Protein AF-A0A6I3BPH3-F1 (afdb_monomer_lite)

Structure (mmCIF, N/CA/C/O backbone):
data_AF-A0A6I3BPH3-F1
#
_entry.id   AF-A0A6I3BPH3-F1
#
loop_
_atom_site.group_PDB
_atom_site.id
_atom_site.type_symbol
_atom_site.label_atom_id
_atom_site.label_alt_id
_atom_site.label_comp_id
_atom_site.label_asym_id
_atom_site.label_entity_id
_atom_site.label_seq_id
_atom_site.pdbx_PDB_ins_code
_atom_site.Cartn_x
_atom_site.Cartn_y
_atom_site.Cartn_z
_atom_site.occupancy
_atom_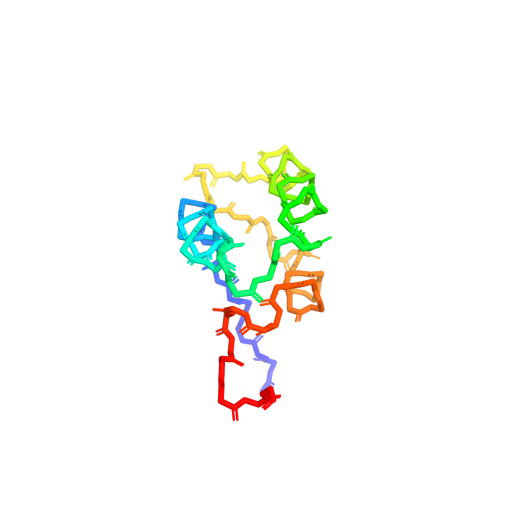site.B_iso_or_equiv
_atom_site.auth_seq_id
_atom_site.auth_comp_id
_atom_site.auth_asym_id
_atom_site.auth_atom_id
_atom_site.pdbx_PDB_model_num
ATOM 1 N N . MET A 1 1 ? 21.816 -17.097 -4.083 1.00 37.41 1 MET A N 1
ATOM 2 C CA . MET A 1 1 ? 20.693 -16.754 -4.974 1.00 37.41 1 MET A CA 1
ATOM 3 C C . MET A 1 1 ? 20.221 -15.389 -4.528 1.00 37.41 1 MET A C 1
ATOM 5 O O . MET A 1 1 ? 19.902 -15.255 -3.356 1.00 37.41 1 MET A O 1
ATOM 9 N N . GLN A 1 2 ? 20.326 -14.368 -5.377 1.00 43.81 2 GLN A N 1
ATOM 10 C CA . GLN A 1 2 ? 19.657 -13.099 -5.085 1.00 43.81 2 GLN A CA 1
ATOM 11 C C . GLN A 1 2 ? 18.150 -13.360 -5.220 1.00 43.81 2 GLN A C 1
ATOM 13 O O . GLN A 1 2 ? 17.781 -14.049 -6.174 1.00 43.81 2 GLN A O 1
ATOM 18 N N . PRO A 1 3 ? 17.304 -12.930 -4.269 1.00 48.97 3 PRO A N 1
ATOM 19 C CA . PRO A 1 3 ? 15.864 -13.027 -4.452 1.00 48.97 3 PRO A CA 1
ATOM 20 C C . PRO A 1 3 ? 15.496 -12.231 -5.708 1.00 48.97 3 PRO A C 1
ATOM 22 O O . PRO A 1 3 ? 15.970 -11.109 -5.892 1.00 48.97 3 PRO A O 1
ATOM 25 N N .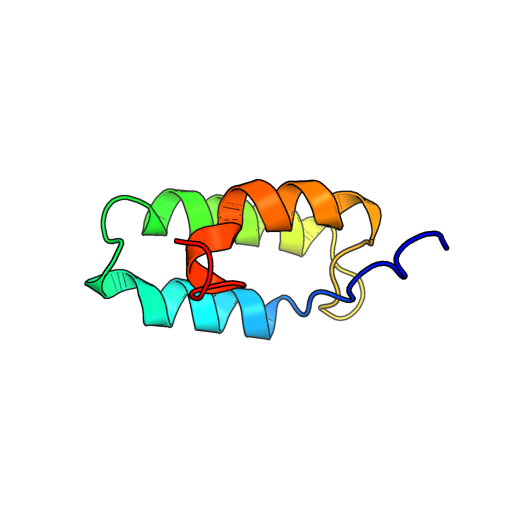 GLU A 1 4 ? 14.723 -12.832 -6.610 1.00 53.47 4 GLU A N 1
ATOM 26 C CA . GLU A 1 4 ? 14.136 -12.074 -7.713 1.00 53.47 4 GLU A CA 1
ATOM 27 C C . GLU A 1 4 ? 13.260 -10.966 -7.109 1.00 53.47 4 GLU A C 1
ATOM 29 O O . GLU A 1 4 ? 12.517 -11.248 -6.163 1.00 53.47 4 GLU A O 1
ATOM 34 N N . PRO A 1 5 ? 13.346 -9.716 -7.599 1.00 58.28 5 PRO A N 1
ATOM 35 C CA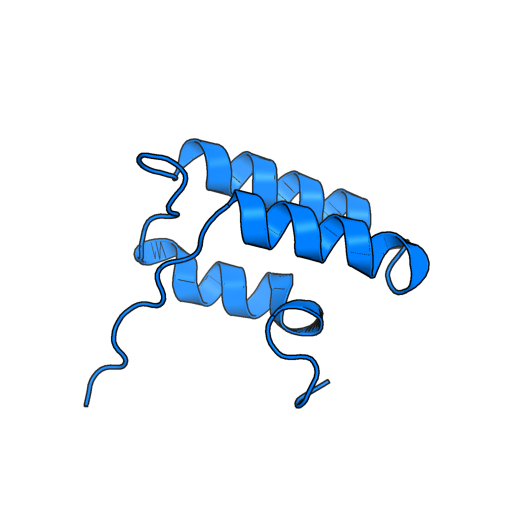 . PRO A 1 5 ? 12.501 -8.647 -7.089 1.00 58.28 5 PRO A CA 1
ATOM 36 C C . PRO A 1 5 ? 11.033 -9.037 -7.268 1.00 58.28 5 PRO A C 1
ATOM 38 O O . PRO A 1 5 ? 10.619 -9.433 -8.365 1.00 58.28 5 PRO A O 1
ATOM 41 N N . ARG A 1 6 ? 10.238 -8.953 -6.193 1.00 69.06 6 ARG A N 1
ATOM 42 C CA . ARG A 1 6 ? 8.798 -9.173 -6.315 1.00 69.06 6 ARG A CA 1
ATOM 43 C C . ARG A 1 6 ? 8.223 -8.028 -7.137 1.00 69.06 6 ARG A C 1
ATOM 45 O O . ARG A 1 6 ? 8.489 -6.855 -6.892 1.00 69.06 6 ARG A O 1
ATOM 52 N N . HIS A 1 7 ? 7.445 -8.389 -8.148 1.00 84.31 7 HIS A N 1
ATOM 53 C CA . HIS A 1 7 ? 6.703 -7.417 -8.933 1.00 84.31 7 HIS A CA 1
ATOM 54 C C . HIS A 1 7 ? 5.425 -7.097 -8.167 1.00 84.31 7 HIS A C 1
ATOM 56 O O . HIS A 1 7 ? 4.507 -7.916 -8.112 1.00 84.31 7 HIS A O 1
ATOM 62 N N . TRP A 1 8 ? 5.391 -5.927 -7.539 1.00 92.50 8 TRP A N 1
ATOM 63 C CA . TRP A 1 8 ? 4.245 -5.482 -6.760 1.00 92.50 8 TRP A CA 1
ATOM 64 C C . TRP A 1 8 ? 3.255 -4.741 -7.652 1.00 92.50 8 TRP A C 1
ATOM 66 O O . TRP A 1 8 ? 3.578 -3.695 -8.216 1.00 92.50 8 TRP A O 1
ATOM 76 N N . ASP A 1 9 ? 2.047 -5.286 -7.776 1.00 94.88 9 ASP A N 1
ATOM 77 C CA . ASP A 1 9 ? 0.940 -4.632 -8.469 1.00 94.88 9 ASP A CA 1
ATOM 78 C C . ASP A 1 9 ? 0.218 -3.687 -7.501 1.00 94.88 9 ASP A C 1
ATOM 80 O O . ASP A 1 9 ? -0.274 -4.098 -6.445 1.00 94.88 9 ASP A O 1
ATOM 84 N N . LEU A 1 10 ? 0.144 -2.410 -7.870 1.00 95.00 10 LEU A N 1
ATOM 85 C CA . LEU A 1 10 ? -0.457 -1.378 -7.037 1.00 95.00 10 LEU A CA 1
ATOM 86 C C . LEU A 1 10 ? -1.949 -1.627 -6.793 1.00 95.00 10 LEU A C 1
ATOM 88 O O . LEU A 1 10 ? -2.426 -1.368 -5.695 1.00 95.00 10 LEU A O 1
ATOM 92 N N . LYS A 1 11 ? -2.688 -2.179 -7.764 1.00 95.56 11 LYS A N 1
ATOM 93 C CA . LYS A 1 11 ? -4.109 -2.509 -7.576 1.00 95.56 11 LYS A CA 1
ATOM 94 C C . LYS A 1 11 ? -4.287 -3.607 -6.539 1.00 95.56 11 LYS A C 1
ATOM 96 O O . LYS A 1 11 ? -5.237 -3.550 -5.764 1.00 95.56 11 LYS A O 1
ATOM 101 N N . VAL A 1 12 ? -3.384 -4.588 -6.524 1.00 95.25 12 VAL A N 1
ATOM 102 C CA . VAL A 1 12 ? -3.395 -5.660 -5.521 1.00 95.25 12 VAL A CA 1
ATOM 103 C C . VAL A 1 12 ? -3.094 -5.086 -4.140 1.00 95.25 12 VAL A C 1
ATOM 105 O O . VAL A 1 12 ? -3.841 -5.360 -3.207 1.00 95.25 12 VAL A O 1
ATOM 108 N N . LEU A 1 13 ? -2.069 -4.236 -4.016 1.00 95.44 13 LEU A N 1
ATOM 109 C CA . LEU A 1 13 ? -1.754 -3.571 -2.749 1.00 95.44 13 LEU A CA 1
ATOM 110 C C . LEU A 1 13 ? -2.909 -2.687 -2.259 1.00 95.44 13 LEU A C 1
ATOM 112 O O . LEU A 1 13 ? -3.255 -2.743 -1.085 1.00 95.44 13 LEU A O 1
ATOM 116 N N . THR A 1 14 ? -3.550 -1.917 -3.144 1.00 96.44 14 THR A N 1
ATOM 117 C CA . THR A 1 14 ? -4.740 -1.130 -2.791 1.00 96.44 14 THR A CA 1
ATOM 118 C C . THR A 1 14 ? -5.869 -2.018 -2.291 1.00 96.44 14 THR A C 1
ATOM 120 O O . THR A 1 14 ? -6.460 -1.717 -1.262 1.00 96.44 14 THR A O 1
ATOM 123 N N . TRP A 1 15 ? -6.156 -3.123 -2.981 1.00 96.31 15 TRP A N 1
ATOM 124 C CA . TRP A 1 15 ? -7.200 -4.045 -2.545 1.00 96.31 15 TRP A CA 1
ATOM 125 C C . TRP A 1 15 ? -6.899 -4.646 -1.164 1.00 96.31 15 TRP A C 1
ATOM 127 O O . TRP A 1 15 ? -7.777 -4.623 -0.311 1.00 96.31 15 TRP A O 1
ATOM 137 N N . LEU A 1 16 ? -5.662 -5.092 -0.916 1.00 95.69 16 LEU A N 1
ATOM 138 C CA . LEU A 1 16 ? -5.245 -5.638 0.383 1.00 95.69 16 LEU A CA 1
ATOM 139 C C . LEU A 1 16 ? -5.364 -4.613 1.517 1.00 95.69 16 LEU A C 1
ATOM 141 O O . LEU A 1 16 ? -5.800 -4.947 2.613 1.00 95.69 16 LEU A O 1
ATOM 145 N N . VAL A 1 17 ? -4.981 -3.361 1.259 1.00 95.62 17 VAL A N 1
ATOM 146 C CA . VAL A 1 17 ? -5.077 -2.274 2.242 1.00 95.62 17 VAL A CA 1
ATOM 147 C C . VAL A 1 17 ? -6.533 -2.007 2.620 1.00 95.62 17 VAL A C 1
ATOM 149 O O . VAL A 1 17 ? -6.835 -1.870 3.801 1.00 95.62 17 VAL A O 1
ATOM 152 N N . GLU A 1 18 ? -7.436 -1.960 1.640 1.00 96.06 18 GLU A N 1
ATOM 153 C CA . GLU A 1 18 ? -8.860 -1.719 1.893 1.00 96.06 18 GLU A CA 1
ATOM 154 C C . GLU A 1 18 ? -9.557 -2.917 2.555 1.00 96.06 18 GLU A C 1
ATOM 156 O O . GLU A 1 18 ? -10.395 -2.713 3.430 1.00 96.06 18 GLU A O 1
ATOM 161 N N . ASP A 1 19 ? -9.198 -4.151 2.187 1.00 95.75 19 ASP A N 1
ATOM 162 C CA . ASP A 1 19 ? -9.714 -5.378 2.816 1.00 95.75 19 ASP A CA 1
ATOM 163 C C . ASP A 1 19 ? -9.332 -5.448 4.306 1.00 95.75 19 ASP A C 1
ATOM 165 O O . ASP A 1 19 ? -10.153 -5.773 5.159 1.00 95.75 19 ASP A O 1
ATOM 169 N N . ALA A 1 20 ? -8.116 -5.007 4.638 1.00 93.50 20 ALA A N 1
ATOM 170 C CA . ALA A 1 20 ? -7.598 -4.965 6.001 1.00 93.50 20 ALA A CA 1
ATOM 171 C C . ALA A 1 20 ? -8.079 -3.756 6.834 1.00 93.50 20 ALA A C 1
ATOM 173 O O . ALA A 1 20 ? -7.652 -3.595 7.983 1.00 93.50 20 ALA A O 1
ATOM 174 N N . ALA A 1 21 ? -8.933 -2.879 6.292 1.00 92.06 21 ALA A N 1
ATOM 175 C CA . ALA A 1 21 ? -9.320 -1.630 6.953 1.00 92.06 21 ALA A CA 1
ATOM 176 C C . ALA A 1 21 ? -10.051 -1.850 8.289 1.00 92.06 21 ALA A C 1
ATOM 178 O O . ALA A 1 21 ? -9.835 -1.089 9.236 1.00 92.06 21 ALA A O 1
ATOM 179 N N . ASP A 1 22 ? -10.878 -2.895 8.378 1.00 92.50 22 ASP A N 1
ATOM 180 C CA . ASP A 1 22 ? -11.613 -3.238 9.601 1.00 92.50 22 ASP A CA 1
ATOM 181 C C . ASP A 1 22 ? -10.696 -3.839 10.683 1.00 92.50 22 ASP A C 1
ATOM 183 O O . ASP A 1 22 ? -10.904 -3.609 11.877 1.00 92.50 22 ASP A O 1
ATOM 187 N N . GLU A 1 23 ? -9.651 -4.570 10.282 1.00 93.69 23 GLU A N 1
ATOM 188 C CA . GLU A 1 23 ? -8.687 -5.208 11.191 1.00 93.69 23 GLU A CA 1
ATOM 189 C C . GLU A 1 23 ? -7.584 -4.238 11.648 1.00 93.69 23 GLU A C 1
ATOM 191 O O . GLU A 1 23 ? -7.081 -4.332 12.772 1.00 93.69 23 GLU A O 1
ATOM 196 N N . HIS A 1 24 ? -7.239 -3.256 10.809 1.00 92.00 24 HIS A N 1
ATOM 197 C CA . HIS A 1 24 ? -6.172 -2.283 11.051 1.00 92.00 24 HIS A CA 1
ATOM 198 C C . HIS A 1 24 ? -6.629 -0.819 10.872 1.00 92.00 24 HIS A C 1
ATOM 200 O O . HIS A 1 24 ? -5.981 -0.045 10.155 1.00 92.00 24 HIS A O 1
ATOM 206 N N . PRO A 1 25 ? -7.680 -0.363 11.581 1.00 91.62 25 PRO A N 1
ATOM 207 C CA . PRO A 1 25 ? -8.277 0.956 11.355 1.00 91.62 25 PRO A CA 1
ATOM 208 C C . PRO A 1 25 ? -7.327 2.120 11.664 1.00 91.62 25 PRO A C 1
ATOM 210 O O . PRO A 1 25 ? -7.478 3.206 11.117 1.00 91.62 25 PRO A O 1
ATOM 213 N N . THR A 1 26 ? -6.324 1.912 12.522 1.00 92.69 26 THR A N 1
ATOM 214 C CA . THR A 1 26 ? -5.322 2.936 12.861 1.00 92.69 26 THR A CA 1
ATOM 215 C C . THR A 1 26 ? -4.188 3.049 11.844 1.00 92.69 26 THR A C 1
ATOM 217 O O . THR A 1 26 ? -3.467 4.041 11.872 1.00 92.69 26 THR A O 1
ATOM 220 N N . ARG A 1 27 ? -4.009 2.055 10.961 1.00 93.81 27 ARG A N 1
ATOM 221 C CA . ARG A 1 27 ? -2.947 2.042 9.937 1.00 93.81 27 ARG A CA 1
ATOM 222 C C . ARG A 1 27 ? -3.449 2.406 8.544 1.00 93.81 27 ARG A C 1
ATOM 224 O O . ARG A 1 27 ? -2.638 2.732 7.685 1.00 93.81 27 ARG A O 1
ATOM 231 N N . ILE A 1 28 ? -4.764 2.398 8.319 1.00 95.00 28 ILE A N 1
ATOM 232 C CA . ILE A 1 28 ? -5.344 2.575 6.983 1.00 95.00 28 ILE A CA 1
ATOM 233 C C . ILE A 1 28 ? -4.942 3.901 6.319 1.00 95.00 28 ILE A C 1
ATOM 235 O O . ILE A 1 28 ? -4.607 3.929 5.137 1.00 95.00 28 ILE A O 1
ATOM 239 N N . GLU A 1 29 ? -4.920 5.002 7.073 1.00 95.38 29 GLU A N 1
ATOM 240 C CA . GLU A 1 29 ? -4.545 6.321 6.546 1.00 95.38 29 GLU A CA 1
ATOM 241 C C . GLU A 1 29 ? -3.052 6.392 6.188 1.00 95.38 29 GLU A C 1
ATOM 243 O O . GLU A 1 29 ? -2.672 6.985 5.174 1.00 95.38 29 GLU A O 1
ATOM 248 N N . GLU A 1 30 ? -2.205 5.739 6.987 1.00 96.00 30 GLU A N 1
ATOM 249 C CA . GLU A 1 30 ? -0.769 5.625 6.726 1.00 96.00 30 GLU A CA 1
ATOM 250 C C . GLU A 1 30 ? -0.519 4.800 5.460 1.00 96.00 30 GLU A C 1
ATOM 252 O O . GLU A 1 30 ? 0.165 5.248 4.540 1.00 96.00 30 GLU A O 1
ATOM 257 N N . TRP A 1 31 ? -1.135 3.624 5.367 1.00 97.25 31 TRP A N 1
ATOM 258 C CA . TRP A 1 31 ? -1.021 2.735 4.216 1.00 97.25 31 TRP A CA 1
ATOM 259 C C . TRP A 1 31 ? -1.505 3.380 2.917 1.00 97.25 31 TRP A C 1
ATOM 261 O O . TRP A 1 31 ? -0.819 3.275 1.900 1.00 97.25 31 TRP A O 1
ATOM 271 N N . ARG A 1 32 ? -2.619 4.120 2.944 1.00 96.75 32 ARG A N 1
ATOM 272 C CA . ARG A 1 32 ? -3.084 4.909 1.790 1.00 96.75 32 ARG A CA 1
ATOM 273 C C . ARG A 1 32 ? -2.058 5.960 1.360 1.00 96.75 32 ARG A C 1
ATOM 275 O O . ARG A 1 32 ? -1.775 6.072 0.172 1.00 96.75 32 ARG A O 1
ATOM 282 N N . SER A 1 33 ? -1.423 6.641 2.314 1.00 96.81 33 SER A N 1
ATOM 283 C CA . SER A 1 33 ? -0.361 7.617 2.019 1.00 96.81 33 SER A CA 1
ATOM 284 C C . SER A 1 33 ? 0.860 6.966 1.351 1.00 96.81 33 SER A C 1
ATOM 286 O O . SER A 1 33 ? 1.460 7.546 0.444 1.00 96.81 33 SER A O 1
ATOM 288 N N . TYR A 1 34 ? 1.215 5.741 1.751 1.00 96.94 34 TYR A N 1
ATOM 289 C CA . TYR A 1 34 ? 2.249 4.962 1.067 1.00 96.94 34 TYR A CA 1
ATOM 290 C C . TYR A 1 34 ? 1.818 4.518 -0.334 1.00 96.94 34 TYR A C 1
ATOM 292 O O . TYR A 1 34 ? 2.633 4.578 -1.250 1.00 96.94 34 TYR A O 1
ATOM 300 N N . LEU A 1 35 ? 0.559 4.122 -0.544 1.00 96.75 35 LEU A N 1
ATOM 301 C CA . LEU A 1 35 ? 0.050 3.801 -1.884 1.00 96.75 35 LEU A CA 1
ATOM 302 C C . LEU A 1 35 ? 0.131 5.006 -2.832 1.00 96.75 35 LEU A C 1
ATOM 304 O O . LEU A 1 35 ? 0.547 4.837 -3.977 1.00 96.75 35 LEU A O 1
ATOM 308 N N . ASP A 1 36 ? -0.190 6.214 -2.361 1.00 96.38 36 ASP A N 1
ATOM 309 C CA . ASP A 1 36 ? -0.040 7.452 -3.142 1.00 96.38 36 ASP A CA 1
ATOM 310 C C . ASP A 1 36 ? 1.425 7.724 -3.530 1.00 96.38 36 ASP A C 1
ATOM 312 O O . ASP A 1 36 ? 1.723 8.082 -4.678 1.00 96.38 36 ASP A O 1
ATOM 316 N N . LEU A 1 37 ? 2.364 7.498 -2.601 1.00 95.44 37 LEU A N 1
ATOM 317 C CA . LEU A 1 37 ? 3.799 7.565 -2.887 1.00 95.44 37 LEU A CA 1
ATOM 318 C C . LEU A 1 37 ? 4.190 6.538 -3.960 1.00 95.44 37 LEU A C 1
ATOM 320 O O . LEU A 1 37 ? 4.800 6.897 -4.966 1.00 95.44 37 LEU A O 1
ATOM 324 N N . LEU A 1 38 ? 3.817 5.271 -3.772 1.00 95.94 38 LEU A N 1
ATOM 325 C CA . LEU A 1 38 ? 4.160 4.181 -4.687 1.00 95.94 38 LEU A CA 1
ATOM 326 C C . LEU A 1 38 ? 3.548 4.366 -6.077 1.00 95.94 38 LEU A C 1
ATOM 328 O O . LEU A 1 38 ? 4.191 4.027 -7.067 1.00 95.94 38 LEU A O 1
ATOM 332 N N . ASN A 1 39 ? 2.357 4.960 -6.175 1.00 95.75 39 ASN A N 1
ATOM 333 C CA . ASN A 1 39 ? 1.722 5.297 -7.448 1.00 95.75 39 ASN A CA 1
ATOM 334 C C . ASN A 1 39 ? 2.586 6.238 -8.299 1.00 95.75 39 ASN A C 1
ATOM 336 O O . ASN A 1 39 ? 2.670 6.080 -9.515 1.00 95.75 39 ASN A O 1
ATOM 340 N N . SER A 1 40 ? 3.288 7.179 -7.660 1.00 95.56 40 SER A N 1
ATOM 341 C CA . SER A 1 40 ? 4.224 8.090 -8.338 1.00 95.56 40 SER A CA 1
ATOM 342 C C . SER A 1 40 ? 5.506 7.391 -8.816 1.00 95.56 40 SER A C 1
ATOM 344 O O . SER A 1 40 ? 6.258 7.947 -9.616 1.00 95.56 40 SER A O 1
ATOM 346 N N . HIS A 1 41 ? 5.747 6.170 -8.337 1.00 95.12 41 HIS A N 1
ATOM 347 C CA . HIS A 1 41 ? 6.905 5.332 -8.636 1.00 95.12 41 HIS A CA 1
ATOM 348 C C . HIS A 1 41 ? 6.505 3.984 -9.255 1.00 95.12 41 HIS A C 1
ATOM 350 O O . HIS A 1 41 ? 7.247 3.005 -9.152 1.00 95.12 41 HIS A O 1
ATOM 356 N N . ALA A 1 42 ? 5.333 3.927 -9.889 1.00 94.56 42 ALA A N 1
ATOM 357 C CA . ALA A 1 42 ? 4.848 2.754 -10.594 1.00 94.56 42 ALA A CA 1
ATOM 358 C C . ALA A 1 42 ? 4.876 2.974 -12.110 1.00 94.5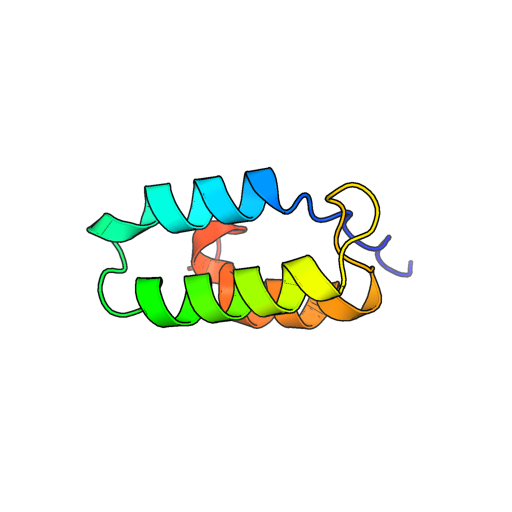6 42 ALA A C 1
ATOM 360 O O . ALA A 1 42 ? 4.470 4.018 -12.620 1.00 94.56 42 ALA A O 1
ATOM 361 N N . GLU A 1 43 ? 5.298 1.951 -12.845 1.00 94.69 43 GLU A N 1
ATOM 362 C CA . GLU A 1 43 ? 5.244 1.908 -1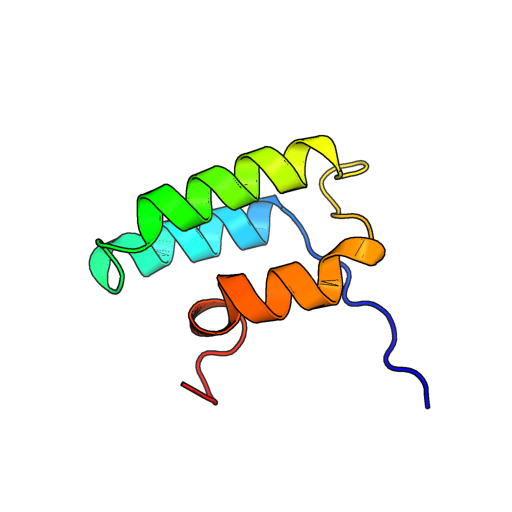4.302 1.00 94.69 43 GLU A CA 1
ATOM 363 C C . GLU A 1 43 ? 4.177 0.897 -14.724 1.00 94.69 43 GLU A C 1
ATOM 365 O O . GLU A 1 43 ? 4.247 -0.286 -14.394 1.00 94.69 43 GLU A O 1
ATOM 370 N N . ASN A 1 44 ? 3.143 1.364 -15.432 1.00 93.56 44 ASN A N 1
ATOM 371 C CA . ASN A 1 44 ? 1.978 0.549 -15.813 1.00 93.56 44 ASN A CA 1
ATOM 372 C C . ASN A 1 44 ? 1.286 -0.152 -14.623 1.00 93.56 44 ASN A C 1
ATOM 374 O O . ASN A 1 44 ? 0.727 -1.236 -14.779 1.00 93.56 44 ASN A O 1
ATOM 378 N N . GLY A 1 45 ? 1.309 0.471 -13.440 1.00 92.25 45 GLY A N 1
ATOM 379 C CA . GLY A 1 45 ? 0.718 -0.077 -12.213 1.00 92.25 45 GLY A CA 1
ATOM 380 C C . GLY A 1 45 ? 1.612 -1.062 -11.458 1.00 92.25 45 GLY A C 1
ATOM 381 O O . GLY A 1 45 ? 1.206 -1.539 -10.403 1.00 92.25 45 GLY A O 1
ATOM 382 N N . ILE A 1 46 ? 2.821 -1.335 -11.956 1.00 95.50 46 ILE A N 1
ATOM 383 C CA . ILE A 1 46 ? 3.823 -2.146 -11.263 1.00 95.50 46 ILE A CA 1
ATOM 384 C C . ILE A 1 46 ? 4.810 -1.220 -10.566 1.00 95.50 46 ILE A C 1
ATOM 386 O O . ILE A 1 46 ? 5.415 -0.358 -11.202 1.00 95.50 46 ILE A O 1
ATOM 390 N N . VAL A 1 47 ? 4.972 -1.391 -9.259 1.00 94.81 47 VAL A N 1
ATOM 391 C CA . VAL A 1 47 ? 5.911 -0.592 -8.472 1.00 94.81 47 VAL A CA 1
ATOM 392 C C . VAL A 1 47 ? 7.348 -0.954 -8.847 1.00 94.81 47 VAL A C 1
ATOM 394 O O . VAL A 1 47 ? 7.680 -2.127 -9.032 1.00 94.81 47 VAL A O 1
ATOM 397 N N . LEU A 1 48 ? 8.214 0.057 -8.941 1.00 93.12 48 LEU A N 1
ATOM 398 C CA . LEU A 1 48 ? 9.635 -0.147 -9.198 1.00 93.12 48 LEU A CA 1
ATOM 399 C C . LEU A 1 48 ? 10.278 -1.085 -8.149 1.00 93.12 48 LEU A C 1
ATOM 401 O O . LEU A 1 48 ? 10.066 -0.890 -6.949 1.00 93.12 48 LEU A O 1
ATOM 405 N N . PRO A 1 49 ? 11.157 -2.022 -8.561 1.00 91.31 49 PRO A N 1
ATOM 406 C CA . PRO A 1 49 ? 11.834 -2.965 -7.659 1.00 91.31 49 PRO A CA 1
ATOM 407 C C . PRO A 1 49 ? 12.582 -2.333 -6.479 1.00 91.31 49 PRO A C 1
ATOM 409 O O . PRO A 1 49 ? 12.782 -2.977 -5.455 1.00 91.31 49 PRO A O 1
ATOM 412 N N . ALA A 1 50 ? 12.995 -1.069 -6.605 1.00 92.62 50 ALA A N 1
ATOM 413 C CA . ALA A 1 50 ? 13.680 -0.331 -5.546 1.00 92.62 50 ALA A CA 1
ATOM 414 C C . ALA A 1 50 ? 12.829 -0.138 -4.273 1.00 92.62 50 ALA A C 1
ATOM 416 O O . ALA A 1 50 ? 13.382 0.192 -3.228 1.00 92.62 50 ALA A O 1
ATOM 417 N N . PHE A 1 51 ? 11.510 -0.337 -4.350 1.00 93.81 51 PHE A N 1
ATOM 418 C CA . PHE A 1 51 ? 10.587 -0.206 -3.221 1.00 93.81 51 PHE A CA 1
ATOM 419 C C . PHE A 1 51 ? 10.216 -1.547 -2.573 1.00 93.81 51 PHE A C 1
ATOM 421 O O . PHE A 1 51 ? 9.384 -1.551 -1.672 1.00 93.81 51 PHE A O 1
ATOM 428 N N . ASP A 1 52 ? 10.815 -2.669 -2.990 1.00 91.88 52 ASP A N 1
ATOM 429 C CA . ASP A 1 52 ? 10.498 -3.999 -2.448 1.00 91.88 52 ASP A CA 1
ATOM 430 C C . ASP A 1 52 ? 10.647 -4.059 -0.918 1.00 91.88 52 ASP A C 1
ATOM 432 O O . ASP A 1 52 ? 9.705 -4.448 -0.230 1.00 91.88 52 ASP A O 1
ATOM 436 N N . GLU A 1 53 ? 11.775 -3.582 -0.376 1.00 91.06 53 GLU A N 1
ATOM 437 C CA . GLU A 1 53 ? 12.008 -3.532 1.077 1.00 91.06 53 GLU A CA 1
ATOM 438 C C . GLU A 1 53 ? 10.997 -2.628 1.795 1.00 91.06 53 GLU A C 1
ATOM 440 O O . GLU A 1 53 ? 10.463 -3.003 2.836 1.00 91.06 53 GLU A O 1
ATOM 445 N N . LEU A 1 54 ? 10.670 -1.465 1.215 1.00 93.44 54 LEU A N 1
ATOM 446 C CA . LEU A 1 54 ? 9.679 -0.555 1.795 1.00 93.44 54 LEU A CA 1
ATOM 447 C C . LEU A 1 54 ? 8.299 -1.212 1.863 1.00 93.44 54 LEU A C 1
ATOM 449 O O . LEU A 1 54 ? 7.625 -1.128 2.887 1.00 93.44 54 LEU A O 1
ATOM 453 N N . ILE A 1 55 ? 7.873 -1.850 0.771 1.00 93.88 55 ILE A N 1
ATOM 454 C CA . ILE A 1 55 ? 6.578 -2.528 0.708 1.00 93.88 55 ILE A CA 1
ATOM 455 C C . ILE A 1 55 ? 6.528 -3.631 1.760 1.00 93.88 55 ILE A C 1
ATOM 457 O O . ILE A 1 55 ? 5.544 -3.756 2.488 1.00 93.88 55 ILE A O 1
ATOM 461 N N . TRP A 1 56 ? 7.615 -4.386 1.883 1.00 92.25 56 TRP A N 1
ATOM 462 C CA . TRP A 1 56 ? 7.745 -5.439 2.872 1.00 92.25 56 TRP A CA 1
ATOM 463 C C . TRP A 1 56 ? 7.730 -4.962 4.315 1.00 92.25 56 TRP A C 1
ATOM 465 O O . TRP A 1 56 ? 7.218 -5.686 5.162 1.00 92.25 56 TRP A O 1
ATOM 475 N N . ASP A 1 57 ? 8.301 -3.805 4.627 1.00 93.12 57 ASP A N 1
ATOM 476 C CA . ASP A 1 57 ? 8.309 -3.279 5.993 1.00 93.12 57 ASP A CA 1
ATOM 477 C C . ASP A 1 57 ? 6.967 -2.641 6.370 1.00 93.12 57 ASP A C 1
ATOM 479 O O . ASP A 1 57 ? 6.485 -2.824 7.489 1.00 93.12 57 ASP A O 1
ATOM 483 N N . VAL A 1 58 ? 6.331 -1.933 5.435 1.00 94.88 58 VAL A N 1
ATOM 484 C CA . VAL A 1 58 ? 5.079 -1.203 5.684 1.00 94.88 58 VAL A CA 1
ATOM 485 C C . VAL A 1 58 ? 3.861 -2.125 5.629 1.00 94.88 58 VAL A C 1
ATOM 487 O O . VAL A 1 58 ? 2.999 -2.073 6.510 1.00 94.88 58 VAL A O 1
ATOM 490 N N . PHE A 1 59 ? 3.786 -2.976 4.604 1.00 94.69 59 PHE A N 1
ATOM 491 C CA . PHE A 1 59 ? 2.610 -3.793 4.307 1.00 94.69 59 PHE A CA 1
ATOM 492 C C . PHE A 1 59 ? 2.768 -5.258 4.724 1.00 94.69 59 PHE A C 1
ATOM 494 O O . PHE A 1 59 ? 1.865 -6.046 4.443 1.00 94.69 59 PHE A O 1
ATOM 501 N N . ARG A 1 60 ? 3.852 -5.642 5.429 1.00 92.44 60 ARG A N 1
ATOM 502 C CA . ARG A 1 60 ? 4.055 -7.024 5.923 1.00 92.44 60 ARG A CA 1
ATOM 503 C C . ARG A 1 60 ? 2.785 -7.682 6.464 1.00 92.44 60 ARG A C 1
ATOM 505 O O . ARG A 1 60 ? 2.497 -8.787 6.016 1.00 92.44 60 ARG A O 1
ATOM 512 N N . PRO A 1 61 ? 2.007 -7.022 7.350 1.00 91.94 61 PRO A N 1
ATOM 513 C CA . PRO A 1 61 ? 0.862 -7.664 7.993 1.00 91.94 61 PRO A CA 1
ATOM 514 C C . PRO A 1 61 ? -0.212 -8.153 7.016 1.00 91.94 61 PRO A C 1
ATOM 516 O O . PRO A 1 61 ? -0.948 -9.078 7.332 1.00 91.94 61 PRO A O 1
ATOM 519 N N . ILE A 1 62 ? -0.299 -7.538 5.832 1.00 92.50 62 ILE A N 1
ATOM 520 C CA . ILE A 1 62 ? -1.341 -7.815 4.835 1.00 92.50 62 ILE A CA 1
ATOM 521 C C . ILE A 1 62 ? -0.808 -8.553 3.600 1.00 92.50 62 ILE A C 1
ATOM 523 O O . ILE A 1 62 ? -1.582 -9.181 2.885 1.00 92.50 62 ILE A O 1
ATOM 527 N N . VAL A 1 63 ? 0.506 -8.510 3.340 1.00 90.25 63 VAL A N 1
ATOM 528 C CA . VAL A 1 63 ? 1.136 -9.249 2.225 1.00 90.25 63 VAL A CA 1
ATOM 529 C C . VAL A 1 63 ? 1.725 -10.594 2.653 1.00 90.25 63 VAL A C 1
ATOM 531 O O . VAL A 1 63 ? 1.938 -11.454 1.800 1.00 90.25 63 VAL A O 1
ATOM 534 N N . ASP A 1 64 ? 1.976 -10.784 3.952 1.00 87.19 64 ASP A N 1
ATOM 535 C CA . ASP A 1 64 ? 2.402 -12.051 4.551 1.00 87.19 64 ASP A CA 1
ATOM 536 C C . ASP A 1 64 ? 1.711 -12.282 5.914 1.00 87.19 64 ASP A C 1
ATOM 538 O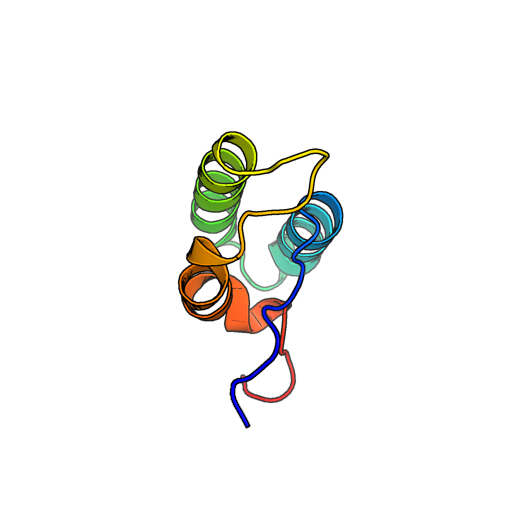 O . ASP A 1 64 ? 2.289 -12.082 6.984 1.00 87.19 64 ASP A O 1
ATOM 542 N N . PRO A 1 65 ? 0.436 -12.705 5.901 1.00 67.62 65 PRO A N 1
ATOM 543 C CA . PRO A 1 65 ? -0.355 -12.894 7.118 1.00 67.62 65 PRO A CA 1
ATOM 544 C C . PRO A 1 65 ? 0.023 -14.158 7.917 1.00 67.62 65 PRO A C 1
ATOM 546 O O . PRO A 1 65 ? -0.675 -14.518 8.860 1.00 67.62 65 PRO A O 1
ATOM 549 N N . GLN A 1 66 ? 1.066 -14.900 7.526 1.00 63.47 66 GLN A N 1
ATOM 550 C CA . GLN A 1 66 ? 1.503 -16.128 8.211 1.00 63.47 66 GLN A CA 1
ATOM 551 C C . GLN A 1 66 ? 2.673 -15.893 9.179 1.00 63.47 66 GLN A C 1
ATOM 553 O O . GLN A 1 66 ? 2.912 -16.741 10.037 1.00 63.47 66 GLN A O 1
ATOM 558 N N . GLU A 1 67 ? 3.357 -14.748 9.086 1.00 54.81 67 GLU A N 1
ATOM 559 C CA . GLU A 1 67 ? 4.414 -14.320 10.014 1.00 54.81 67 GLU A CA 1
ATOM 560 C C . GLU A 1 67 ? 4.029 -13.073 10.845 1.00 54.81 67 GLU A C 1
ATOM 562 O O . GLU A 1 67 ? 4.903 -12.296 11.241 1.00 54.81 67 GLU A O 1
ATOM 567 N N . SER A 1 68 ? 2.729 -12.866 11.113 1.00 50.44 68 SER A N 1
ATOM 568 C CA . SER A 1 68 ? 2.220 -11.813 12.021 1.00 50.44 68 SER A CA 1
ATOM 569 C C . SER A 1 68 ? 1.878 -12.321 13.420 1.00 50.44 68 SER A C 1
ATOM 571 O O . SER A 1 68 ? 1.355 -13.452 13.539 1.00 50.44 68 SER A O 1
#

Radius of gyration: 11.83 Å; chains: 1; bounding box: 32×25×29 Å

Foldseek 3Di:
DPPDQDFDALVVLVVLLVVCCVVCVVCSVVSVVVSVVQVVQDDVRTGDSVCSVVCCVNVVCRVPVPVD

Sequence (68 aa):
MQPEPRHWDLKVLTWLVEDAADEHPTRIEEWRSYLDLLNSHAENGIVLPAFDELIWDVFRPIVDPQES

Secondary structure (DSSP, 8-state):
-PPPPP--BHHHHHHHHHHTTTT-TTTHHHHHHHHHHHHTTEETTEEPGGGHHHHHHHSHHHH-TT--

pLDDT: mean 88.22, std 14.55, range [37.41, 97.25]